Protein AF-T0XT76-F1 (afdb_monomer_lite)

Secondary structure (DSSP, 8-state):
------B-TTT--B-----------GGGGS--TT----GGGTTTS--HHHHHHHHHHHHHHHTTSHHHHHHHHHHHHHHHHHHHHHHHHTTEE-S---TTSB-TTS-B--GGG-EE--SS------

Sequence (126 aa):
MRIDDSRDTRTGNYYGLLVRELCARPAHFLYAANFSFADEYVTQYSNDSGRVCSALEELNKIYGGTSGVINLIGDFLRKCAAQFAFSRAHRLQHGVLSPSNISISGQWLDLANVSFVNSGINFSSG

Structure (mmCIF, N/CA/C/O backbone):
data_AF-T0XT76-F1
#
_entry.id   AF-T0XT76-F1
#
loop_
_atom_site.group_PDB
_atom_site.id
_atom_site.type_symbol
_atom_site.label_atom_id
_atom_site.label_alt_id
_atom_site.label_comp_id
_atom_site.label_asym_id
_atom_site.label_entity_id
_atom_site.label_seq_id
_atom_site.pdbx_PDB_ins_code
_atom_site.Cartn_x
_atom_site.Cartn_y
_atom_site.Cartn_z
_atom_site.occupancy
_atom_site.B_iso_or_equiv
_atom_site.auth_seq_id
_atom_site.auth_comp_id
_atom_site.auth_asym_id
_atom_site.auth_atom_id
_atom_site.pdbx_PDB_model_num
ATOM 1 N N . MET A 1 1 ? -3.368 5.817 -26.698 1.00 45.25 1 MET A N 1
ATOM 2 C CA . MET A 1 1 ? -2.783 6.915 -25.902 1.00 45.25 1 MET A CA 1
ATOM 3 C C . MET A 1 1 ? -2.741 8.144 -26.797 1.00 45.25 1 MET A C 1
ATOM 5 O O . MET A 1 1 ? -1.987 8.140 -27.758 1.00 45.25 1 MET A O 1
ATOM 9 N N . ARG A 1 2 ? -3.637 9.114 -26.588 1.00 36.62 2 ARG A N 1
ATOM 10 C CA . ARG A 1 2 ? -3.631 10.384 -27.329 1.00 36.62 2 ARG A CA 1
ATOM 11 C C . ARG A 1 2 ? -2.749 11.330 -26.515 1.00 36.62 2 ARG A C 1
ATOM 13 O O . ARG A 1 2 ? -3.085 11.601 -25.369 1.00 36.62 2 ARG A O 1
ATOM 20 N N . ILE A 1 3 ? -1.589 11.695 -27.050 1.00 50.44 3 ILE A N 1
ATOM 21 C CA . ILE A 1 3 ? -0.685 12.652 -26.409 1.00 50.44 3 ILE A CA 1
ATOM 22 C C . ILE A 1 3 ? -1.172 14.031 -26.845 1.00 50.44 3 ILE A C 1
ATOM 24 O O . ILE A 1 3 ? -1.179 14.318 -28.040 1.00 50.44 3 ILE A O 1
ATOM 28 N N . ASP A 1 4 ? -1.670 14.816 -25.895 1.00 51.88 4 ASP A N 1
ATOM 29 C CA . ASP A 1 4 ? -2.021 16.216 -26.124 1.00 51.88 4 ASP A CA 1
ATOM 30 C C . ASP A 1 4 ? -0.722 17.038 -26.106 1.00 51.88 4 ASP A C 1
ATOM 32 O O . ASP A 1 4 ? 0.088 16.898 -25.188 1.00 51.88 4 ASP A O 1
ATOM 36 N N . ASP A 1 5 ? -0.471 17.812 -27.162 1.00 53.53 5 ASP A N 1
ATOM 37 C CA . ASP A 1 5 ? 0.817 18.469 -27.433 1.00 53.53 5 ASP A CA 1
ATOM 38 C C . ASP A 1 5 ? 0.896 19.817 -26.693 1.00 53.53 5 ASP A C 1
ATOM 40 O O . ASP A 1 5 ? 0.932 20.894 -27.289 1.00 53.53 5 ASP A O 1
ATOM 44 N N . SER A 1 6 ? 0.863 19.780 -25.357 1.00 58.69 6 SER A N 1
ATOM 45 C CA . SER A 1 6 ? 1.025 20.975 -24.523 1.00 58.69 6 SER A CA 1
ATOM 46 C C . SER A 1 6 ? 2.513 21.235 -24.261 1.00 58.69 6 SER A C 1
ATOM 48 O O . SER A 1 6 ? 3.070 20.802 -23.248 1.00 58.69 6 SER A O 1
ATOM 50 N N . ARG A 1 7 ? 3.182 21.917 -25.197 1.00 54.41 7 ARG A N 1
ATOM 51 C CA . ARG A 1 7 ? 4.584 22.344 -25.040 1.00 54.41 7 ARG A CA 1
ATOM 52 C C . ARG A 1 7 ? 4.716 23.416 -23.960 1.00 54.41 7 ARG A C 1
ATOM 54 O O . ARG A 1 7 ? 4.045 24.445 -24.025 1.00 54.41 7 ARG A O 1
ATOM 61 N N . ASP A 1 8 ? 5.645 23.224 -23.026 1.00 59.97 8 ASP A N 1
ATOM 62 C CA . ASP A 1 8 ? 6.106 24.303 -22.152 1.00 59.97 8 ASP A CA 1
ATOM 63 C C . ASP A 1 8 ? 7.115 25.175 -22.907 1.00 59.97 8 ASP A C 1
ATOM 65 O O . ASP A 1 8 ? 8.230 24.756 -23.235 1.00 59.97 8 ASP A O 1
ATOM 69 N N . THR A 1 9 ? 6.724 26.416 -23.173 1.00 61.31 9 THR A N 1
ATOM 70 C CA . THR A 1 9 ? 7.531 27.395 -23.904 1.00 61.31 9 THR A CA 1
ATOM 71 C C . THR A 1 9 ? 8.760 27.882 -23.130 1.00 61.31 9 THR A C 1
ATOM 73 O O . THR A 1 9 ? 9.597 28.563 -23.717 1.00 61.31 9 THR A O 1
ATOM 76 N N . ARG A 1 10 ? 8.905 27.540 -21.840 1.00 61.81 10 ARG A N 1
ATOM 77 C CA . ARG A 1 10 ? 10.032 27.976 -20.994 1.00 61.81 10 ARG A CA 1
ATOM 78 C C . ARG A 1 10 ? 11.198 26.994 -20.964 1.00 61.81 10 ARG A C 1
ATOM 80 O O . ARG A 1 10 ? 12.334 27.422 -20.787 1.00 61.81 10 ARG A O 1
ATOM 87 N N . THR A 1 11 ? 10.928 25.699 -21.111 1.00 69.88 11 THR A N 1
ATOM 88 C CA . THR A 1 11 ? 11.942 24.640 -20.955 1.00 69.88 11 THR A CA 1
ATOM 89 C C . THR A 1 11 ? 12.148 23.798 -22.213 1.00 69.88 11 THR A C 1
ATOM 91 O O . THR A 1 11 ? 13.152 23.099 -22.309 1.00 69.88 11 THR A O 1
ATOM 94 N N . GLY A 1 12 ? 11.228 23.859 -23.184 1.00 76.25 12 GLY A N 1
ATOM 95 C CA . GLY A 1 12 ? 11.280 23.030 -24.392 1.00 76.25 12 GLY A CA 1
ATOM 96 C C . GLY A 1 12 ? 10.967 21.549 -24.145 1.00 76.25 12 GLY A C 1
ATOM 97 O O . GLY A 1 12 ? 11.099 20.740 -25.062 1.00 76.25 12 GLY A O 1
ATOM 98 N N . ASN A 1 13 ? 10.547 21.188 -22.929 1.00 77.69 13 ASN A N 1
ATOM 99 C CA . ASN A 1 13 ? 10.196 19.822 -22.566 1.00 77.69 13 ASN A CA 1
ATOM 100 C C . ASN A 1 13 ? 8.731 19.510 -22.894 1.00 77.69 13 ASN A C 1
ATOM 102 O O . ASN A 1 13 ? 7.848 20.368 -22.809 1.00 77.69 13 ASN A O 1
ATOM 106 N N . TYR A 1 14 ? 8.480 18.245 -23.227 1.00 82.12 14 TYR A N 1
ATOM 107 C CA . TYR A 1 14 ? 7.135 17.698 -23.370 1.00 82.12 14 TYR A CA 1
ATOM 108 C C . TYR A 1 14 ? 6.694 17.088 -22.045 1.00 82.12 14 TYR A C 1
ATOM 110 O O . TYR A 1 14 ? 7.445 16.342 -21.414 1.00 82.12 14 TYR A O 1
ATOM 118 N N . TYR A 1 15 ? 5.462 17.383 -21.645 1.00 83.56 15 TYR A N 1
ATOM 119 C CA . TYR A 1 15 ? 4.857 16.840 -20.437 1.00 83.56 15 TYR A CA 1
ATOM 120 C C . TYR A 1 15 ? 3.749 15.866 -20.809 1.00 83.56 15 TYR A C 1
ATOM 122 O O . TYR A 1 15 ? 3.076 16.014 -21.826 1.00 83.56 15 TYR A O 1
ATOM 130 N N . GLY A 1 16 ? 3.562 14.857 -19.967 1.00 87.56 16 GLY A N 1
ATOM 131 C CA . GLY A 1 16 ? 2.488 13.888 -20.107 1.00 87.56 16 GLY A CA 1
ATOM 132 C C . GLY A 1 16 ? 1.807 13.662 -18.769 1.00 87.56 16 GLY A C 1
ATOM 133 O O . GLY A 1 16 ? 2.463 13.623 -17.729 1.00 87.56 16 GLY A O 1
ATOM 134 N N . LEU A 1 17 ? 0.488 13.488 -18.803 1.00 89.88 17 LEU A N 1
ATOM 135 C CA . LEU A 1 17 ? -0.295 13.064 -17.649 1.00 89.88 17 LEU A CA 1
ATOM 136 C C . LEU A 1 17 ? -0.659 11.590 -17.806 1.00 89.88 17 LEU A C 1
ATOM 138 O O . LEU A 1 17 ? -1.264 11.183 -18.798 1.00 89.88 17 LEU A O 1
ATOM 142 N N . LEU A 1 18 ? -0.295 10.789 -16.806 1.00 88.50 18 LEU A N 1
ATOM 143 C CA . LEU A 1 18 ? -0.720 9.400 -16.698 1.00 88.50 18 LEU A CA 1
ATOM 144 C C . LEU A 1 18 ? -1.870 9.311 -15.696 1.00 88.50 18 LEU A C 1
ATOM 146 O O . LEU A 1 18 ? -1.675 9.528 -14.500 1.00 88.50 18 LEU A O 1
ATOM 150 N N . VAL A 1 19 ? -3.058 8.956 -16.180 1.00 91.94 19 VAL A N 1
ATOM 151 C CA . VAL A 1 19 ? -4.220 8.686 -15.326 1.00 91.94 19 VAL A CA 1
ATOM 152 C C . VAL A 1 19 ? -4.159 7.234 -14.853 1.00 91.94 19 VAL A C 1
ATOM 154 O O . VAL A 1 19 ? -3.953 6.327 -15.659 1.00 91.94 19 VAL A O 1
ATOM 157 N N . ARG A 1 20 ? -4.328 7.014 -13.546 1.00 89.06 20 ARG A N 1
ATOM 158 C CA . ARG A 1 20 ? -4.369 5.684 -12.920 1.00 89.06 20 ARG A CA 1
ATOM 159 C C . ARG A 1 20 ? -5.581 5.554 -12.007 1.00 89.06 20 ARG A C 1
ATOM 161 O O . ARG A 1 20 ? -6.098 6.557 -11.521 1.00 89.06 20 ARG A O 1
ATOM 168 N N . GLU A 1 21 ? -5.989 4.319 -11.747 1.00 91.88 21 GLU A N 1
ATOM 169 C CA . GLU A 1 21 ? -7.020 4.029 -10.753 1.00 91.88 21 GLU A CA 1
ATOM 170 C C . GLU A 1 21 ? -6.556 4.413 -9.341 1.00 91.88 21 GLU A C 1
ATOM 172 O O . GLU A 1 21 ? -5.363 4.376 -9.011 1.00 91.88 21 GLU A O 1
ATOM 177 N N . LEU A 1 22 ? -7.521 4.785 -8.499 1.00 93.12 22 LEU A N 1
ATOM 178 C CA . LEU A 1 22 ? -7.274 5.047 -7.087 1.00 93.12 22 LEU A CA 1
ATOM 179 C C . LEU A 1 22 ? -6.849 3.754 -6.392 1.00 93.12 22 LEU A C 1
ATOM 181 O O . LEU A 1 22 ? -7.454 2.701 -6.574 1.00 93.12 22 LEU A O 1
ATOM 185 N N . CYS A 1 23 ? -5.818 3.840 -5.556 1.00 93.44 23 CYS A N 1
ATOM 186 C CA . CYS A 1 23 ? -5.349 2.701 -4.783 1.00 93.44 23 CYS A CA 1
ATOM 187 C C . CYS A 1 23 ? -4.931 3.116 -3.372 1.00 93.44 23 CYS A C 1
ATOM 189 O O . CYS A 1 23 ? -4.317 4.164 -3.160 1.00 93.44 23 CYS A O 1
ATOM 191 N N . ALA A 1 24 ? -5.237 2.254 -2.402 1.00 94.19 24 ALA A N 1
ATOM 192 C CA . ALA A 1 24 ? -4.683 2.361 -1.063 1.00 94.19 24 ALA A CA 1
ATOM 193 C C . ALA A 1 24 ? -3.248 1.819 -1.046 1.00 94.19 24 ALA A C 1
ATOM 195 O O . ALA A 1 24 ? -2.931 0.845 -1.736 1.00 94.19 24 ALA A O 1
ATOM 196 N N . ARG A 1 25 ? -2.391 2.441 -0.239 1.00 95.62 25 ARG A N 1
ATOM 197 C CA . ARG A 1 25 ? -0.992 2.049 -0.041 1.00 95.62 25 ARG A CA 1
ATOM 198 C C . ARG A 1 25 ? -0.767 1.749 1.442 1.00 95.62 25 ARG A C 1
ATOM 200 O O . ARG A 1 25 ? -1.409 2.409 2.263 1.00 95.62 25 ARG A O 1
ATOM 207 N N . PRO A 1 26 ? 0.144 0.834 1.820 1.00 95.69 26 PRO A N 1
ATOM 208 C CA . PRO A 1 26 ? 0.479 0.605 3.224 1.00 95.69 26 PRO A CA 1
ATOM 209 C C . PRO A 1 26 ? 0.828 1.895 3.979 1.00 95.69 26 PRO A C 1
ATOM 211 O O . PRO A 1 26 ? 0.399 2.062 5.115 1.00 95.69 26 PRO A O 1
ATOM 214 N N . ALA A 1 27 ? 1.506 2.850 3.329 1.00 95.00 27 ALA A N 1
ATOM 215 C CA . ALA A 1 27 ? 1.831 4.151 3.920 1.00 95.00 27 ALA A CA 1
ATOM 216 C C . ALA A 1 27 ? 0.618 4.935 4.460 1.00 95.00 27 ALA A C 1
ATOM 218 O O . ALA A 1 27 ? 0.781 5.696 5.408 1.00 95.00 27 ALA A O 1
ATOM 219 N N . HIS A 1 28 ? -0.594 4.741 3.925 1.00 93.88 28 HIS A N 1
ATOM 220 C CA . HIS A 1 28 ? -1.792 5.417 4.443 1.00 93.88 28 HIS A CA 1
ATOM 221 C C . HIS A 1 28 ? -2.134 5.000 5.883 1.00 93.88 28 HIS A C 1
ATOM 223 O O . HIS A 1 28 ? -2.777 5.762 6.601 1.00 93.88 28 HIS A O 1
ATOM 229 N N . PHE A 1 29 ? -1.661 3.831 6.321 1.00 94.69 29 PHE A N 1
ATOM 230 C CA . PHE A 1 29 ? -1.916 3.258 7.646 1.00 94.69 29 PHE A CA 1
ATOM 231 C C . PHE A 1 29 ? -0.689 3.317 8.565 1.00 94.69 29 PHE A C 1
ATOM 233 O O . PHE A 1 29 ? -0.706 2.743 9.650 1.00 94.69 29 PHE A O 1
ATOM 240 N N . LEU A 1 30 ? 0.387 3.983 8.133 1.00 94.19 30 LEU A N 1
ATOM 241 C CA . LEU A 1 30 ? 1.598 4.172 8.927 1.00 94.19 30 LEU A CA 1
ATOM 242 C C . LEU A 1 30 ? 1.654 5.586 9.496 1.00 94.19 30 LEU A C 1
ATOM 244 O O . LEU A 1 30 ? 1.125 6.529 8.904 1.00 94.19 30 LEU A O 1
ATOM 248 N N . TYR A 1 31 ? 2.334 5.712 10.632 1.00 93.00 31 TYR A N 1
ATOM 249 C CA . TYR A 1 31 ? 2.604 6.995 11.262 1.00 93.00 31 TYR A CA 1
ATOM 250 C C . TYR A 1 31 ? 3.621 7.811 10.459 1.00 93.00 31 TYR A C 1
ATOM 252 O O . TYR A 1 31 ? 4.671 7.306 10.054 1.00 93.00 31 TYR A O 1
ATOM 260 N N . ALA A 1 32 ? 3.342 9.097 10.300 1.00 89.81 32 ALA A N 1
ATOM 261 C CA . ALA A 1 32 ? 4.263 10.102 9.806 1.00 89.81 32 ALA A CA 1
ATOM 262 C C . ALA A 1 32 ? 4.989 10.751 10.996 1.00 89.81 32 ALA A C 1
ATOM 264 O O . ALA A 1 32 ? 4.722 11.890 11.363 1.00 89.81 32 ALA A O 1
ATOM 265 N N . ALA A 1 33 ? 5.925 10.016 11.606 1.00 84.00 33 ALA A N 1
ATOM 266 C CA . ALA A 1 33 ? 6.580 10.412 12.861 1.00 84.00 33 ALA A CA 1
ATOM 267 C C . ALA A 1 33 ? 7.270 11.791 12.831 1.00 84.00 33 ALA A C 1
ATOM 269 O O . ALA A 1 33 ? 7.382 12.444 13.862 1.00 84.00 33 ALA A O 1
ATOM 270 N N . ASN A 1 34 ? 7.713 12.233 11.652 1.00 85.19 34 ASN A N 1
ATOM 271 C CA . ASN A 1 34 ? 8.414 13.506 11.466 1.00 85.19 34 ASN A CA 1
ATOM 272 C C . ASN A 1 34 ? 7.507 14.616 10.916 1.00 85.19 34 ASN 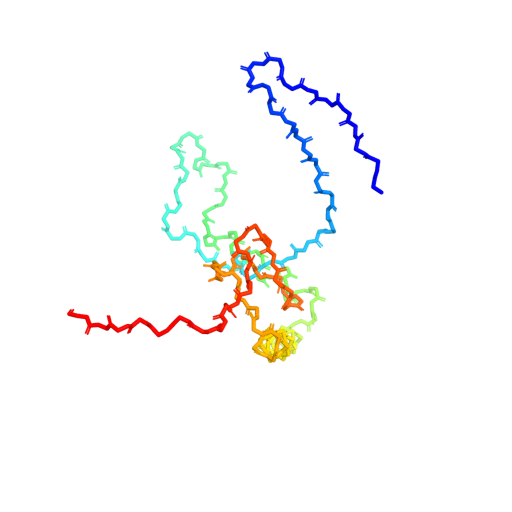A C 1
ATOM 274 O O . ASN A 1 34 ? 8.001 15.663 10.505 1.00 85.19 34 ASN A O 1
ATOM 278 N N . PHE A 1 35 ? 6.199 14.376 10.833 1.00 85.38 35 PHE A N 1
ATOM 279 C CA . PHE A 1 35 ? 5.249 15.366 10.358 1.00 85.38 35 PHE A CA 1
ATOM 280 C C . PHE A 1 35 ? 4.664 16.145 11.535 1.00 85.38 35 PHE A C 1
ATOM 282 O O . PHE A 1 35 ? 4.074 15.576 12.452 1.00 85.38 35 PHE A O 1
ATOM 289 N N . SER A 1 36 ? 4.787 17.465 11.468 1.00 81.81 36 SER A N 1
ATOM 290 C CA . SER A 1 36 ? 4.126 18.401 12.368 1.00 81.81 36 SER A CA 1
ATOM 291 C C . SER A 1 36 ? 3.453 19.489 11.546 1.00 81.81 36 SER A C 1
ATOM 293 O O . SER A 1 36 ? 4.036 20.005 10.589 1.00 81.81 36 SER A O 1
ATOM 295 N N . PHE A 1 37 ? 2.236 19.860 11.929 1.00 84.19 37 PHE A N 1
ATOM 296 C CA . PHE A 1 37 ? 1.588 21.038 11.366 1.00 84.19 37 PHE A CA 1
ATOM 297 C C . PHE A 1 37 ? 2.335 22.305 11.791 1.00 84.19 37 PHE A C 1
ATOM 299 O O . PHE A 1 37 ? 2.902 22.352 12.881 1.00 84.19 37 PHE A O 1
ATOM 306 N N . ALA A 1 38 ? 2.313 23.333 10.940 1.00 86.12 38 ALA A N 1
ATOM 307 C CA . ALA A 1 38 ? 2.671 24.677 11.382 1.00 86.12 38 ALA A CA 1
ATOM 308 C C . ALA A 1 38 ? 1.651 25.159 12.427 1.00 86.12 38 ALA A C 1
ATOM 310 O O . ALA A 1 38 ? 0.475 24.789 12.345 1.00 86.12 38 ALA A O 1
ATOM 311 N N . ASP A 1 39 ? 2.095 25.984 13.379 1.00 84.81 39 ASP A N 1
ATOM 312 C CA . ASP A 1 39 ? 1.320 26.388 14.565 1.00 84.81 39 ASP A CA 1
ATOM 313 C C . ASP A 1 39 ? -0.088 26.910 14.228 1.00 84.81 39 ASP A C 1
ATOM 315 O O . ASP A 1 39 ? -1.059 26.605 14.918 1.00 84.81 39 ASP A O 1
ATOM 319 N N . GLU A 1 40 ? -0.219 27.619 13.107 1.00 89.69 40 GLU A N 1
ATOM 320 C CA . GLU A 1 40 ? -1.471 28.192 12.594 1.00 89.69 40 GLU A CA 1
ATOM 321 C C . GLU A 1 40 ? -2.555 27.145 12.258 1.00 89.69 40 GLU A C 1
ATOM 323 O O . GLU A 1 40 ? -3.745 27.466 12.222 1.00 89.69 40 GLU A O 1
ATOM 328 N N . TYR A 1 41 ? -2.167 25.887 12.028 1.00 85.19 41 TYR A N 1
ATOM 329 C CA . TYR A 1 41 ? -3.060 24.809 11.585 1.00 85.19 41 TYR A CA 1
ATOM 330 C C . TYR A 1 41 ? -3.255 23.703 12.624 1.00 85.19 41 TYR A C 1
ATOM 332 O O . TYR A 1 41 ? -4.068 22.803 12.405 1.00 85.19 41 TYR A O 1
ATOM 340 N N . VAL A 1 42 ? -2.558 23.758 13.763 1.00 82.62 42 VAL A N 1
ATOM 341 C CA . VAL A 1 42 ? -2.593 22.700 14.790 1.00 82.62 42 VAL A CA 1
ATOM 342 C C . VAL A 1 42 ? -4.010 22.448 15.319 1.00 82.62 42 VAL A C 1
ATOM 344 O O . VAL A 1 42 ? -4.350 21.317 15.650 1.00 82.62 42 VAL A O 1
ATOM 347 N N . THR A 1 43 ? -4.862 23.474 15.368 1.00 83.94 43 THR A N 1
ATOM 348 C CA . THR A 1 43 ? -6.249 23.357 15.851 1.00 83.94 43 THR A CA 1
ATOM 349 C C . THR A 1 43 ? -7.233 22.837 14.802 1.00 83.94 43 THR A C 1
ATOM 351 O O . THR A 1 43 ? -8.339 22.438 15.159 1.00 83.94 43 THR A O 1
ATOM 354 N N . GLN A 1 44 ? -6.859 22.841 13.520 1.00 84.69 44 GLN A N 1
ATOM 355 C CA . GLN A 1 44 ? -7.752 22.487 12.409 1.00 84.69 44 GLN A CA 1
ATOM 356 C C . GLN A 1 44 ? -7.668 21.008 12.028 1.00 84.69 44 GLN A C 1
ATOM 358 O O . GLN A 1 44 ? -8.604 20.472 11.436 1.00 84.69 44 GLN A O 1
ATOM 363 N N . TYR A 1 45 ? -6.563 20.344 12.361 1.00 79.94 45 TYR A N 1
ATOM 364 C CA . TYR A 1 45 ? -6.302 18.974 11.945 1.00 79.94 45 TYR A CA 1
ATOM 365 C C . TYR A 1 45 ? -6.041 18.068 13.140 1.00 79.94 45 TYR A C 1
ATOM 367 O O . TYR A 1 45 ? -5.390 18.445 14.113 1.00 79.94 45 TYR A O 1
ATOM 375 N N . SER A 1 46 ? -6.518 16.828 13.043 1.00 77.69 46 SER A N 1
ATOM 376 C CA . SER A 1 46 ? -6.116 15.783 13.977 1.00 77.69 46 SER A CA 1
ATOM 377 C C . SER A 1 46 ? -4.611 15.556 13.874 1.00 77.69 46 SER A C 1
ATOM 379 O O . SER A 1 46 ? -4.061 15.523 12.770 1.00 77.69 46 SER A O 1
ATOM 381 N N . ASN A 1 47 ? -3.963 15.305 15.009 1.00 85.12 47 ASN A N 1
ATOM 382 C CA . ASN A 1 47 ? -2.604 14.778 15.009 1.00 85.12 47 ASN A CA 1
ATOM 383 C C . ASN A 1 47 ? -2.518 13.471 14.191 1.00 85.12 47 ASN A C 1
ATOM 385 O O . ASN A 1 47 ? -3.518 12.794 13.926 1.00 85.12 47 ASN A O 1
ATOM 389 N N . ASP A 1 48 ? -1.305 13.115 13.771 1.00 89.31 48 ASP A N 1
ATOM 390 C CA . ASP A 1 48 ? -1.097 11.961 12.896 1.00 89.31 48 ASP A CA 1
ATOM 391 C C . ASP A 1 48 ? -1.590 10.644 13.524 1.00 89.31 48 ASP A C 1
ATOM 393 O O . ASP A 1 48 ? -2.123 9.787 12.822 1.00 89.31 48 ASP A O 1
ATOM 397 N N . SER A 1 49 ? -1.533 10.517 14.854 1.00 89.62 49 SER A N 1
ATOM 398 C CA . SER A 1 49 ? -2.102 9.364 15.555 1.00 89.62 49 SER A CA 1
ATOM 399 C C . SER A 1 49 ? -3.615 9.255 15.409 1.00 89.62 49 SER A C 1
ATOM 401 O O . SER A 1 49 ? -4.113 8.174 15.097 1.00 89.62 49 SER A O 1
ATOM 403 N N . GLY A 1 50 ? -4.349 10.360 15.544 1.00 90.25 50 GLY A N 1
ATOM 404 C CA . GLY A 1 50 ? -5.787 10.398 15.286 1.00 90.25 50 GLY A CA 1
ATOM 405 C C . GLY A 1 50 ? -6.129 10.018 13.843 1.00 90.25 50 GLY A C 1
ATOM 406 O O . GLY A 1 50 ? -7.060 9.242 13.612 1.00 90.25 50 GLY A O 1
ATOM 407 N N . ARG A 1 51 ? -5.333 10.489 12.874 1.00 91.69 51 ARG A N 1
ATOM 408 C CA . ARG A 1 51 ? -5.478 10.128 11.454 1.00 91.69 51 ARG A CA 1
ATOM 409 C C . ARG A 1 51 ? -5.274 8.627 11.227 1.00 91.69 51 ARG A C 1
ATOM 411 O O . ARG A 1 51 ? -6.102 8.001 10.568 1.00 91.69 51 ARG A O 1
ATOM 418 N N . VAL A 1 52 ? -4.194 8.046 11.758 1.00 94.19 52 VAL A N 1
ATOM 419 C CA . VAL A 1 52 ? -3.890 6.611 11.609 1.00 94.19 52 VAL A CA 1
ATOM 420 C C . VAL A 1 52 ? -4.963 5.752 12.273 1.00 94.19 52 VAL A C 1
ATOM 422 O O . VAL A 1 52 ? -5.444 4.811 11.646 1.00 94.19 52 VAL A O 1
ATOM 425 N N . CYS A 1 53 ? -5.389 6.089 13.495 1.00 93.56 53 CYS A N 1
ATOM 426 C CA . CYS A 1 53 ? -6.479 5.382 14.171 1.00 93.56 53 CYS A CA 1
ATOM 427 C C . CYS A 1 53 ? -7.766 5.412 13.340 1.00 93.56 53 CYS A C 1
ATOM 429 O O . CYS A 1 53 ? -8.350 4.360 13.096 1.00 93.56 53 CYS A O 1
ATOM 431 N N . SER A 1 54 ? -8.151 6.581 12.820 1.00 93.94 54 SER A N 1
ATOM 432 C CA . SER A 1 54 ? -9.346 6.720 11.976 1.00 93.94 54 SER A CA 1
ATOM 433 C C . SER A 1 54 ? -9.252 5.871 10.702 1.00 93.94 54 SER A C 1
ATOM 435 O O . SER A 1 54 ? -10.200 5.169 10.353 1.00 93.94 54 SER A O 1
ATOM 437 N N . ALA A 1 55 ? -8.092 5.869 10.037 1.00 94.38 55 ALA A N 1
ATOM 438 C CA . ALA A 1 55 ? -7.860 5.055 8.845 1.00 94.38 55 ALA A CA 1
ATOM 439 C C . ALA A 1 55 ? -7.923 3.546 9.145 1.00 94.38 55 ALA A C 1
ATOM 441 O O . ALA A 1 55 ? -8.473 2.777 8.357 1.00 94.38 55 ALA A O 1
ATOM 442 N N . LEU A 1 56 ? -7.381 3.106 10.285 1.00 94.00 56 LEU A N 1
ATOM 443 C CA . LEU A 1 56 ? -7.451 1.709 10.721 1.00 94.00 56 LEU A CA 1
ATOM 444 C C . LEU A 1 56 ? -8.875 1.297 11.109 1.00 94.00 56 LEU A C 1
ATOM 446 O O . LEU A 1 56 ? -9.289 0.184 10.793 1.00 94.00 56 LEU A O 1
ATOM 450 N N . GLU A 1 57 ? -9.642 2.177 11.751 1.00 95.00 57 GLU A N 1
ATOM 451 C CA . GLU A 1 57 ? -11.054 1.936 12.055 1.00 95.00 57 GLU A CA 1
ATOM 452 C C . GLU A 1 57 ? -11.896 1.806 10.786 1.00 95.00 57 GLU A C 1
ATOM 454 O O . GLU A 1 57 ? -12.746 0.919 10.695 1.00 95.00 57 GLU A O 1
ATOM 459 N N . GLU A 1 58 ? -11.667 2.671 9.799 1.00 94.69 58 GLU A N 1
ATOM 460 C CA . GLU A 1 58 ? -12.333 2.593 8.502 1.00 94.69 58 GLU A CA 1
ATOM 461 C C . GLU A 1 58 ? -11.964 1.301 7.768 1.00 94.69 58 GLU A C 1
ATOM 463 O O . GLU A 1 58 ? -12.850 0.584 7.302 1.00 94.69 58 GLU A O 1
ATOM 468 N N . LEU A 1 59 ? -10.678 0.936 7.757 1.00 93.94 59 LEU A N 1
ATOM 469 C CA . LEU A 1 59 ? -10.218 -0.339 7.213 1.00 93.94 59 LEU A CA 1
ATOM 470 C C . LEU A 1 59 ? -10.922 -1.515 7.903 1.00 93.94 59 LEU A C 1
ATOM 472 O O . LEU A 1 59 ? -11.439 -2.415 7.244 1.00 93.94 59 LEU A O 1
ATOM 476 N N . ASN A 1 60 ? -11.004 -1.486 9.231 1.00 95.44 60 ASN A N 1
ATOM 477 C CA . ASN A 1 60 ? -11.675 -2.518 10.007 1.00 95.44 60 ASN A CA 1
ATOM 478 C C . ASN A 1 60 ? -13.168 -2.623 9.652 1.00 95.44 60 ASN A C 1
ATOM 480 O O . ASN A 1 60 ? -13.689 -3.727 9.524 1.00 95.44 60 ASN A O 1
ATOM 484 N N . LYS A 1 61 ? -13.855 -1.495 9.434 1.00 95.56 61 LYS A N 1
ATOM 485 C CA . LYS A 1 61 ? -15.263 -1.469 8.999 1.00 95.56 61 LYS A CA 1
ATOM 486 C C . LYS A 1 61 ? -15.435 -2.052 7.596 1.00 95.56 61 LYS A C 1
ATOM 488 O O . LYS A 1 61 ? -16.286 -2.916 7.409 1.00 95.56 61 LYS A O 1
ATOM 493 N N . ILE A 1 62 ? -14.615 -1.621 6.634 1.00 94.56 62 ILE A N 1
ATOM 494 C CA . ILE A 1 62 ? -14.689 -2.063 5.231 1.00 94.56 62 ILE A CA 1
ATOM 495 C C . ILE A 1 62 ? -14.481 -3.576 5.114 1.00 94.56 62 ILE A C 1
ATOM 497 O O . ILE A 1 62 ? -15.172 -4.237 4.343 1.00 94.56 62 ILE A O 1
ATOM 501 N N . TYR A 1 63 ? -13.549 -4.133 5.890 1.00 94.25 63 TYR A N 1
ATOM 502 C CA . TYR A 1 63 ? -13.191 -5.550 5.805 1.00 94.25 63 TYR A CA 1
ATOM 503 C C . TYR A 1 63 ? -13.942 -6.446 6.801 1.00 94.25 63 TYR A C 1
ATOM 505 O O . TYR A 1 63 ? -13.680 -7.642 6.849 1.00 94.25 63 TYR A O 1
ATOM 513 N N . GLY A 1 64 ? -14.914 -5.928 7.556 1.00 94.06 64 GLY A N 1
ATOM 514 C CA . GLY A 1 64 ? -15.753 -6.759 8.429 1.00 94.06 64 GLY A CA 1
ATOM 515 C C . GLY A 1 64 ? -15.062 -7.210 9.720 1.00 94.06 64 GLY A C 1
ATOM 516 O O . GLY A 1 64 ? -15.292 -8.317 10.204 1.00 94.06 64 GLY A O 1
ATOM 517 N N . GLY A 1 65 ? -14.218 -6.355 10.290 1.00 95.25 65 GLY A N 1
ATOM 518 C CA . GLY A 1 65 ? -13.553 -6.575 11.569 1.00 95.25 65 GLY A CA 1
ATOM 519 C C . GLY A 1 65 ? -12.146 -7.167 11.454 1.00 95.25 65 GLY A C 1
ATOM 520 O O . GLY A 1 65 ? -11.599 -7.372 10.366 1.00 95.25 65 GLY A O 1
ATOM 521 N N . THR A 1 66 ? -11.562 -7.481 12.614 1.00 94.88 66 THR A N 1
ATOM 522 C CA . THR A 1 66 ? -10.162 -7.908 12.751 1.00 94.88 66 THR A CA 1
ATOM 523 C C . THR A 1 66 ? -9.826 -9.110 11.874 1.00 94.88 66 THR A C 1
ATOM 525 O O . THR A 1 66 ? -8.777 -9.130 11.234 1.00 94.88 66 THR A O 1
ATOM 528 N N . SER A 1 67 ? -10.719 -10.101 11.788 1.00 96.50 67 SER A N 1
ATOM 529 C CA . SER A 1 67 ? -10.513 -11.286 10.947 1.00 96.50 67 SER A CA 1
ATOM 530 C C . SER A 1 67 ? -10.390 -10.934 9.464 1.00 96.50 67 SER A C 1
ATOM 532 O O . SER A 1 67 ? -9.551 -11.498 8.767 1.00 96.50 67 SER A O 1
ATOM 534 N N . GLY A 1 68 ? -11.178 -9.974 8.977 1.00 96.69 68 GLY A N 1
ATOM 535 C CA . GLY A 1 68 ? -11.086 -9.524 7.594 1.00 96.69 68 GLY A CA 1
ATOM 536 C C . GLY A 1 68 ? -9.825 -8.717 7.308 1.00 96.69 68 GLY A C 1
ATOM 537 O O . GLY A 1 68 ? -9.218 -8.896 6.256 1.00 96.69 68 GLY A O 1
ATOM 538 N N . VAL A 1 69 ? -9.365 -7.907 8.267 1.00 95.38 69 VAL A N 1
ATOM 539 C CA . VAL A 1 69 ? -8.069 -7.216 8.167 1.00 95.38 69 VAL A CA 1
ATOM 540 C C . VAL A 1 69 ? -6.908 -8.216 8.152 1.00 95.38 69 VAL A C 1
ATOM 542 O O . VAL A 1 69 ? -5.988 -8.075 7.350 1.00 95.38 69 VAL A O 1
ATOM 545 N N . ILE A 1 70 ? -6.954 -9.264 8.979 1.00 96.38 70 ILE A N 1
ATOM 546 C CA . ILE A 1 70 ? -5.952 -10.343 8.959 1.00 96.38 70 ILE A CA 1
ATOM 547 C C . ILE A 1 70 ? -5.934 -11.027 7.587 1.00 96.38 70 ILE A C 1
ATOM 549 O O . ILE A 1 70 ? -4.861 -11.215 7.011 1.00 96.38 70 ILE A O 1
ATOM 553 N N . ASN A 1 71 ? -7.109 -11.344 7.035 1.00 96.88 71 ASN A N 1
ATOM 554 C CA . ASN A 1 71 ? -7.218 -11.926 5.699 1.00 96.88 71 ASN A CA 1
ATOM 555 C C . ASN A 1 71 ? -6.64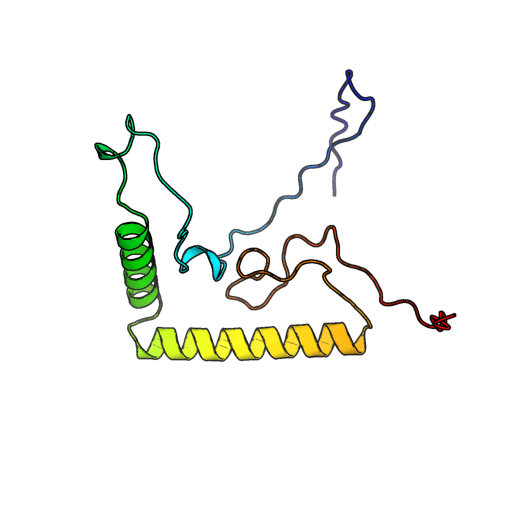8 -10.988 4.630 1.00 96.88 71 ASN A C 1
ATOM 557 O O . ASN A 1 71 ? -5.874 -11.437 3.789 1.00 96.88 71 ASN A O 1
ATOM 561 N N . LEU A 1 72 ? -6.960 -9.690 4.694 1.00 96.00 72 LEU A N 1
ATOM 562 C CA . LEU A 1 72 ? -6.403 -8.674 3.801 1.00 96.00 72 LEU A CA 1
ATOM 563 C C . LEU A 1 72 ? -4.872 -8.650 3.852 1.00 96.00 72 LEU A C 1
ATOM 565 O O . LEU A 1 72 ? -4.232 -8.640 2.803 1.00 96.00 72 LEU A O 1
ATOM 569 N N . ILE A 1 73 ? -4.281 -8.654 5.050 1.00 96.19 73 ILE A N 1
ATOM 570 C CA . ILE A 1 73 ? -2.823 -8.665 5.220 1.00 96.19 73 ILE A CA 1
ATOM 571 C C . ILE A 1 73 ? -2.229 -9.947 4.631 1.00 96.19 73 ILE A C 1
ATOM 573 O O . ILE A 1 73 ? -1.247 -9.879 3.892 1.00 96.19 73 ILE A O 1
ATOM 577 N N . GLY A 1 74 ? -2.829 -11.109 4.903 1.00 97.62 74 GLY A N 1
ATOM 578 C CA . GLY A 1 74 ? -2.392 -12.378 4.320 1.00 97.62 74 GLY A CA 1
ATOM 579 C C . GLY A 1 74 ? -2.422 -12.352 2.790 1.00 97.62 74 GLY A C 1
ATOM 580 O O . GLY A 1 74 ? -1.462 -12.756 2.129 1.00 97.62 74 GLY A O 1
ATOM 581 N N . ASP A 1 75 ? -3.488 -11.798 2.218 1.00 97.50 75 ASP A N 1
ATOM 582 C CA . ASP A 1 75 ? -3.661 -11.698 0.774 1.00 97.50 75 ASP A CA 1
ATOM 583 C C . ASP A 1 75 ? -2.703 -10.676 0.139 1.00 97.50 75 ASP A C 1
ATOM 585 O O . ASP A 1 75 ? -2.146 -10.926 -0.933 1.00 97.50 75 ASP A O 1
ATOM 589 N N . PHE A 1 76 ? -2.435 -9.562 0.826 1.00 97.19 76 PHE A N 1
ATOM 590 C CA . PHE A 1 76 ? -1.411 -8.586 0.455 1.00 97.19 76 PHE A CA 1
ATOM 591 C C . PHE A 1 76 ? -0.017 -9.221 0.415 1.00 97.19 76 PHE A C 1
ATOM 593 O O . PHE A 1 76 ? 0.691 -9.085 -0.585 1.00 97.19 76 PHE A O 1
ATOM 600 N N . LEU A 1 77 ? 0.371 -9.958 1.460 1.00 97.75 77 LEU A N 1
ATOM 601 C CA . LEU A 1 77 ? 1.670 -10.634 1.527 1.00 97.75 77 LEU A CA 1
ATOM 602 C C . LEU A 1 77 ? 1.821 -11.671 0.410 1.00 97.75 77 LEU A C 1
ATOM 604 O O . LEU A 1 77 ? 2.858 -11.718 -0.254 1.00 97.75 77 LEU A O 1
ATOM 608 N N . ARG A 1 78 ? 0.770 -12.454 0.146 1.00 98.31 78 ARG A N 1
ATOM 609 C CA . ARG A 1 78 ? 0.734 -13.423 -0.956 1.00 98.31 78 ARG A CA 1
ATOM 610 C C . ARG A 1 78 ? 0.929 -12.748 -2.317 1.00 98.31 78 ARG A C 1
ATOM 612 O O . ARG A 1 78 ? 1.722 -13.228 -3.127 1.00 98.31 78 ARG A O 1
ATOM 619 N N . LYS A 1 79 ? 0.240 -11.631 -2.576 1.00 97.81 79 LYS A N 1
ATOM 620 C CA . LYS A 1 79 ? 0.365 -10.872 -3.835 1.00 97.81 79 LYS A CA 1
ATOM 621 C C . LYS A 1 79 ? 1.741 -10.225 -3.977 1.00 97.81 79 LYS A C 1
ATOM 623 O O . LYS A 1 79 ? 2.335 -10.316 -5.048 1.00 97.81 79 LYS A O 1
ATOM 628 N N . CYS A 1 80 ? 2.291 -9.667 -2.899 1.00 97.25 80 CYS A N 1
ATOM 629 C CA . CYS A 1 80 ? 3.668 -9.175 -2.875 1.00 97.25 80 CYS A CA 1
ATOM 630 C C . CYS A 1 80 ? 4.661 -10.288 -3.228 1.00 97.25 80 CYS A C 1
ATOM 632 O O . CYS A 1 80 ? 5.504 -10.099 -4.101 1.00 97.25 80 CYS A O 1
ATOM 634 N N . ALA A 1 81 ? 4.541 -11.464 -2.606 1.00 97.12 81 ALA A N 1
ATOM 635 C CA . ALA A 1 81 ? 5.414 -12.599 -2.894 1.00 97.12 81 ALA A CA 1
ATOM 636 C C . ALA A 1 81 ? 5.346 -13.019 -4.372 1.00 97.12 81 ALA A C 1
ATOM 638 O O . ALA A 1 81 ? 6.385 -13.242 -4.991 1.00 97.12 81 ALA A O 1
ATOM 639 N N . ALA A 1 82 ? 4.146 -13.056 -4.963 1.00 97.94 82 ALA A N 1
ATOM 640 C CA . ALA A 1 82 ? 3.972 -13.334 -6.387 1.00 97.94 82 ALA A CA 1
ATOM 641 C C . ALA A 1 82 ? 4.627 -12.261 -7.277 1.00 97.94 82 ALA A C 1
ATOM 643 O O . ALA A 1 82 ? 5.342 -12.602 -8.220 1.00 97.94 82 ALA A O 1
ATOM 644 N N . GLN A 1 83 ? 4.450 -10.977 -6.950 1.00 96.38 83 GLN A N 1
ATOM 645 C CA . GLN A 1 83 ? 5.072 -9.862 -7.670 1.00 96.38 83 GLN A CA 1
ATOM 646 C C . GLN A 1 83 ? 6.605 -9.938 -7.615 1.00 96.38 83 GLN A C 1
ATOM 648 O O . GLN A 1 83 ? 7.265 -9.762 -8.638 1.00 96.38 83 GLN A O 1
ATOM 653 N N . PHE A 1 84 ? 7.174 -10.255 -6.448 1.00 95.44 84 PHE A N 1
ATOM 654 C CA . PHE A 1 84 ? 8.617 -10.442 -6.275 1.00 95.44 84 PHE A CA 1
ATOM 655 C C . PHE A 1 84 ? 9.149 -11.682 -6.999 1.00 95.44 84 PHE A C 1
ATOM 657 O O . PHE A 1 84 ? 10.240 -11.646 -7.569 1.00 95.44 84 PHE A O 1
ATOM 664 N N . ALA A 1 85 ? 8.398 -12.785 -6.996 1.00 96.94 85 ALA A N 1
ATOM 665 C CA . ALA A 1 85 ? 8.769 -13.985 -7.736 1.00 96.94 85 ALA A CA 1
ATOM 666 C C . ALA A 1 85 ? 8.805 -13.705 -9.244 1.00 96.94 85 ALA A C 1
ATOM 668 O O . ALA A 1 85 ? 9.797 -14.019 -9.906 1.00 96.94 85 ALA A O 1
ATOM 669 N N . PHE A 1 86 ? 7.769 -13.041 -9.766 1.00 96.56 86 PHE A N 1
ATOM 670 C CA . PHE A 1 86 ? 7.709 -12.607 -11.158 1.00 96.56 86 PHE A CA 1
ATOM 671 C C . PHE A 1 86 ? 8.870 -11.669 -11.497 1.00 96.56 86 PHE A C 1
ATOM 673 O O . PHE A 1 86 ? 9.616 -11.920 -12.444 1.00 96.56 86 PHE A O 1
ATOM 680 N N . SER A 1 87 ? 9.083 -10.618 -10.700 1.00 94.50 87 SER A N 1
ATOM 681 C CA . SER A 1 87 ? 10.147 -9.654 -10.967 1.00 94.50 87 SER A CA 1
ATOM 682 C C . SER A 1 87 ? 11.517 -10.327 -10.971 1.00 94.50 87 SER A C 1
ATOM 684 O O . SER A 1 87 ? 12.324 -10.070 -11.858 1.00 94.50 87 SER A O 1
ATOM 686 N N . ARG A 1 88 ? 11.771 -11.256 -10.044 1.00 94.00 88 ARG A N 1
ATOM 687 C CA . ARG A 1 88 ? 13.029 -12.005 -9.988 1.00 94.00 88 ARG A CA 1
ATOM 688 C C . ARG A 1 88 ? 13.225 -12.905 -11.206 1.00 94.00 88 ARG A C 1
ATOM 690 O O . ARG A 1 88 ? 14.316 -12.899 -11.773 1.00 94.00 88 ARG A O 1
ATOM 697 N N . ALA A 1 89 ? 12.195 -13.639 -11.628 1.00 95.94 89 ALA A N 1
ATOM 698 C CA . ALA A 1 89 ? 12.250 -14.483 -12.824 1.00 95.94 89 ALA A CA 1
ATOM 699 C C . ALA A 1 89 ? 12.542 -13.664 -14.094 1.00 95.94 89 ALA A C 1
ATOM 701 O O . ALA A 1 89 ? 13.299 -14.104 -14.957 1.00 95.94 89 ALA A O 1
ATOM 702 N N . HIS A 1 90 ? 12.011 -12.442 -14.165 1.00 94.50 90 HIS A N 1
ATOM 703 C CA . HIS A 1 90 ? 12.195 -11.525 -15.290 1.00 94.50 90 HIS A CA 1
ATOM 704 C C . HIS A 1 90 ? 13.357 -10.540 -15.122 1.00 94.50 90 HIS A C 1
ATOM 706 O O . HIS A 1 90 ? 13.531 -9.661 -15.964 1.00 94.50 90 HIS A O 1
ATOM 712 N N . ARG A 1 91 ? 14.166 -10.682 -14.063 1.00 93.06 91 ARG A N 1
ATOM 713 C CA . ARG A 1 91 ? 15.285 -9.777 -13.754 1.00 93.06 91 ARG A CA 1
ATOM 714 C C . ARG A 1 91 ? 14.860 -8.306 -13.714 1.00 93.06 91 ARG A C 1
ATOM 716 O O . ARG A 1 91 ? 15.576 -7.438 -14.190 1.00 93.06 91 ARG A O 1
ATOM 723 N N . LEU A 1 92 ? 13.695 -8.025 -13.152 1.00 94.56 92 LEU A N 1
ATOM 724 C CA . LEU A 1 92 ? 13.189 -6.679 -12.922 1.00 94.56 92 LEU A CA 1
ATOM 725 C C . LEU A 1 92 ? 13.529 -6.230 -11.501 1.00 94.56 92 LEU A C 1
ATOM 727 O O . LEU A 1 92 ? 13.289 -6.953 -10.530 1.00 94.56 92 LEU A O 1
ATOM 731 N N . GLN A 1 93 ? 14.020 -5.003 -11.381 1.00 93.44 93 GLN A N 1
ATOM 732 C CA . GLN A 1 93 ? 14.238 -4.315 -10.117 1.00 93.44 93 GLN A CA 1
ATOM 733 C C . GLN A 1 93 ? 13.444 -3.010 -10.116 1.00 93.44 93 GLN A C 1
ATOM 735 O O . GLN A 1 93 ? 13.483 -2.262 -11.082 1.00 93.44 93 GLN A O 1
ATOM 740 N N . HIS A 1 94 ? 12.742 -2.711 -9.022 1.00 93.31 94 HIS A N 1
ATOM 741 C CA . HIS A 1 94 ? 11.955 -1.477 -8.909 1.00 93.31 94 HIS A CA 1
ATOM 742 C C . HIS A 1 94 ? 12.807 -0.217 -8.688 1.00 93.31 94 HIS A C 1
ATOM 744 O O . HIS A 1 94 ? 12.422 0.882 -9.076 1.00 93.31 94 HIS A O 1
ATOM 750 N N . GLY A 1 95 ? 13.922 -0.350 -7.971 1.00 88.50 95 GLY A N 1
ATOM 751 C CA . GLY A 1 95 ? 14.812 0.761 -7.623 1.00 88.50 95 GLY A CA 1
ATOM 752 C C . GLY A 1 95 ? 14.444 1.504 -6.333 1.00 88.50 95 GLY A C 1
ATOM 753 O O . GLY A 1 95 ? 15.350 1.894 -5.608 1.00 88.50 95 GLY A O 1
ATOM 754 N N . VAL A 1 96 ? 13.156 1.650 -5.990 1.00 89.94 96 VAL A N 1
ATOM 755 C CA . VAL A 1 96 ? 12.709 2.343 -4.759 1.00 89.94 96 VAL A CA 1
ATOM 756 C C . VAL A 1 96 ? 11.448 1.685 -4.192 1.00 89.94 96 VAL A C 1
ATOM 758 O O . VAL A 1 96 ? 10.329 2.135 -4.438 1.00 89.94 96 VAL A O 1
ATOM 761 N N . LEU A 1 97 ? 11.622 0.601 -3.433 1.00 91.44 97 LEU A N 1
ATOM 762 C CA . LEU A 1 97 ? 10.518 -0.057 -2.731 1.00 91.44 97 LEU A CA 1
ATOM 763 C C . LEU A 1 97 ? 10.333 0.554 -1.346 1.00 91.44 97 LEU A C 1
ATOM 765 O O . LEU A 1 97 ? 11.176 0.403 -0.467 1.00 91.44 97 LEU A O 1
ATOM 769 N N . SER A 1 98 ? 9.201 1.218 -1.158 1.00 93.25 98 SER A N 1
ATOM 770 C CA . SER A 1 98 ? 8.764 1.778 0.116 1.00 93.25 98 SER A CA 1
ATOM 771 C C . SER A 1 98 ? 7.281 1.455 0.341 1.00 93.25 98 SER A C 1
ATOM 773 O O . SER A 1 98 ? 6.569 1.132 -0.615 1.00 93.25 98 SER A O 1
ATOM 775 N N . PRO A 1 99 ? 6.759 1.602 1.572 1.00 93.88 99 PRO A N 1
ATOM 776 C CA . PRO A 1 99 ? 5.325 1.479 1.848 1.00 93.88 99 PRO A CA 1
ATOM 777 C C . PRO A 1 99 ? 4.442 2.430 1.027 1.00 93.88 99 PRO A C 1
ATOM 779 O O . PRO A 1 99 ? 3.240 2.200 0.909 1.00 93.88 99 PRO A O 1
ATOM 782 N N . SER A 1 100 ? 5.011 3.507 0.474 1.00 94.00 100 SER A N 1
ATOM 783 C CA . SER A 1 100 ? 4.310 4.423 -0.422 1.00 94.00 100 SER A CA 1
ATOM 784 C C . SER A 1 100 ? 4.368 3.988 -1.880 1.00 94.00 100 SER A C 1
ATOM 786 O O . SER A 1 100 ? 3.610 4.533 -2.654 1.00 94.00 100 SER A O 1
ATOM 788 N N . ASN A 1 101 ? 5.208 3.037 -2.289 1.00 95.81 101 ASN A N 1
ATOM 789 C CA . ASN A 1 101 ? 5.358 2.635 -3.699 1.00 95.81 101 ASN A CA 1
ATOM 790 C C . ASN A 1 101 ? 4.770 1.246 -3.980 1.00 95.81 101 ASN A C 1
ATOM 792 O O . ASN A 1 101 ? 5.030 0.637 -5.014 1.00 95.81 101 ASN A O 1
ATOM 796 N N . ILE A 1 102 ? 3.964 0.732 -3.054 1.00 96.19 102 ILE A N 1
ATOM 797 C CA . ILE A 1 102 ? 3.280 -0.551 -3.185 1.00 96.19 102 ILE A CA 1
ATOM 798 C C . ILE A 1 102 ? 1.800 -0.323 -2.881 1.00 96.19 102 ILE A C 1
ATOM 800 O O . ILE A 1 102 ? 1.446 0.382 -1.938 1.00 96.19 102 ILE A O 1
ATOM 804 N N . SER A 1 103 ? 0.921 -0.897 -3.693 1.00 96.06 103 SER A N 1
ATOM 805 C CA . SER A 1 103 ? -0.516 -0.933 -3.412 1.00 96.06 103 SER A CA 1
ATOM 806 C C . SER A 1 103 ? -0.841 -1.991 -2.350 1.00 96.06 103 SER A C 1
ATOM 808 O O . SER A 1 103 ? -0.178 -3.021 -2.281 1.00 96.06 103 SER A O 1
ATOM 810 N N . ILE A 1 104 ? -1.929 -1.822 -1.591 1.00 94.31 104 ILE A N 1
ATOM 811 C CA . ILE A 1 104 ? -2.517 -2.894 -0.761 1.00 94.31 104 ILE A CA 1
ATOM 812 C C . ILE A 1 104 ? -2.851 -4.160 -1.576 1.00 94.31 104 ILE A C 1
ATOM 814 O O . ILE A 1 104 ? -2.896 -5.261 -1.033 1.00 94.31 104 ILE A O 1
ATOM 818 N N . SER A 1 105 ? -3.017 -4.037 -2.894 1.00 93.31 105 SER A N 1
ATOM 819 C CA . SER A 1 105 ? -3.189 -5.172 -3.806 1.00 93.31 105 SER A CA 1
ATOM 820 C C . SER A 1 105 ? -1.865 -5.833 -4.228 1.00 93.31 105 SER A C 1
ATOM 822 O O . SER A 1 105 ? -1.880 -6.730 -5.064 1.00 93.31 105 SER A O 1
ATOM 824 N N . GLY A 1 106 ? -0.717 -5.413 -3.686 1.00 94.25 106 GLY A N 1
ATOM 825 C CA . GLY A 1 106 ? 0.611 -5.988 -3.951 1.00 94.25 106 GLY A CA 1
ATOM 826 C C . GLY A 1 106 ? 1.286 -5.520 -5.246 1.00 94.25 106 GLY A C 1
ATOM 827 O O . GLY A 1 106 ? 2.383 -5.972 -5.566 1.00 94.25 106 GLY A O 1
ATOM 828 N N . GLN A 1 107 ? 0.658 -4.607 -5.989 1.00 94.69 107 GLN A N 1
ATOM 829 C CA . GLN A 1 107 ? 1.209 -4.038 -7.221 1.00 94.69 107 GLN A CA 1
ATOM 830 C C . GLN A 1 107 ? 2.293 -2.998 -6.911 1.00 94.69 107 GLN A C 1
ATOM 832 O O . GLN A 1 107 ? 2.139 -2.189 -5.993 1.00 94.69 107 GLN A O 1
ATOM 837 N N . TRP A 1 108 ? 3.360 -2.992 -7.708 1.00 95.19 108 TRP A N 1
ATOM 838 C CA . TRP A 1 108 ? 4.368 -1.930 -7.702 1.00 95.19 108 TRP A CA 1
ATOM 839 C C . TRP A 1 108 ? 3.805 -0.646 -8.317 1.00 95.19 108 TRP A C 1
ATOM 841 O O . TRP A 1 108 ? 3.085 -0.690 -9.315 1.00 95.19 108 TRP A O 1
ATOM 851 N N . LEU A 1 109 ? 4.141 0.496 -7.724 1.00 94.19 109 LEU A N 1
ATOM 852 C CA . LEU A 1 109 ? 3.715 1.826 -8.148 1.00 94.19 109 LEU A CA 1
ATOM 853 C C . LEU A 1 109 ? 4.941 2.698 -8.405 1.00 94.19 109 LEU A C 1
ATOM 855 O O . LEU A 1 109 ? 6.016 2.438 -7.892 1.00 94.19 109 LEU A O 1
ATOM 859 N N . ASP A 1 110 ? 4.767 3.779 -9.159 1.00 91.50 110 ASP A N 1
ATOM 860 C CA . ASP A 1 110 ? 5.829 4.773 -9.365 1.00 91.50 110 ASP A CA 1
ATOM 861 C C . ASP A 1 110 ? 7.076 4.141 -10.015 1.00 91.50 110 ASP A C 1
ATOM 863 O O . ASP A 1 110 ? 8.200 4.145 -9.515 1.00 91.50 110 ASP A O 1
ATOM 867 N N . LEU A 1 111 ? 6.824 3.588 -11.205 1.00 91.31 111 LEU A N 1
ATOM 868 C CA . LEU A 1 111 ? 7.727 2.729 -11.973 1.00 91.31 111 LEU A CA 1
ATOM 869 C C . LEU A 1 111 ? 8.875 3.472 -12.680 1.00 91.31 111 LEU A C 1
ATOM 871 O O . LEU A 1 111 ? 9.570 2.879 -13.497 1.00 91.31 111 LEU A O 1
ATOM 875 N N . ALA A 1 112 ? 9.086 4.757 -12.386 1.00 89.06 112 ALA A N 1
ATOM 876 C CA . ALA A 1 112 ? 10.089 5.584 -13.063 1.00 89.06 112 ALA A CA 1
ATOM 877 C C . ALA A 1 112 ? 11.525 5.052 -12.892 1.00 89.06 112 ALA A C 1
ATOM 879 O O . ALA A 1 112 ? 12.354 5.232 -13.775 1.00 89.06 112 ALA A 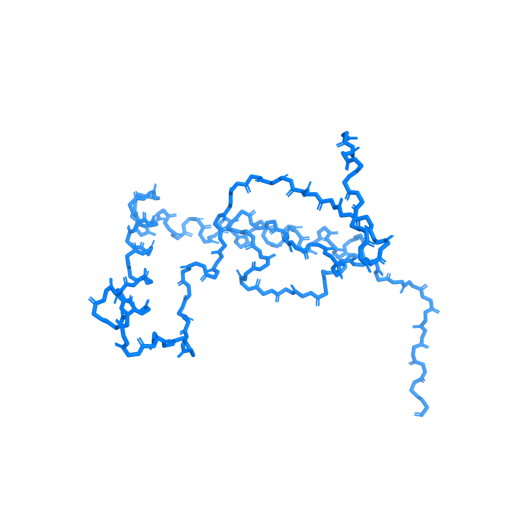O 1
ATOM 880 N N . ASN A 1 113 ? 11.798 4.368 -11.776 1.00 89.75 113 ASN A N 1
ATOM 881 C CA . ASN A 1 113 ? 13.109 3.790 -11.462 1.00 89.75 113 ASN A CA 1
ATOM 882 C C . ASN A 1 113 ? 13.193 2.281 -11.740 1.00 89.75 113 ASN A C 1
ATOM 884 O O . ASN A 1 113 ? 14.193 1.649 -11.392 1.00 89.75 113 ASN A O 1
ATOM 888 N N . VAL A 1 114 ? 12.146 1.689 -12.326 1.00 92.62 114 VAL A N 1
ATOM 889 C CA . VAL A 1 114 ? 12.140 0.260 -12.642 1.00 92.62 114 VAL A CA 1
ATOM 890 C C . VAL A 1 114 ? 13.104 0.002 -13.790 1.00 92.62 114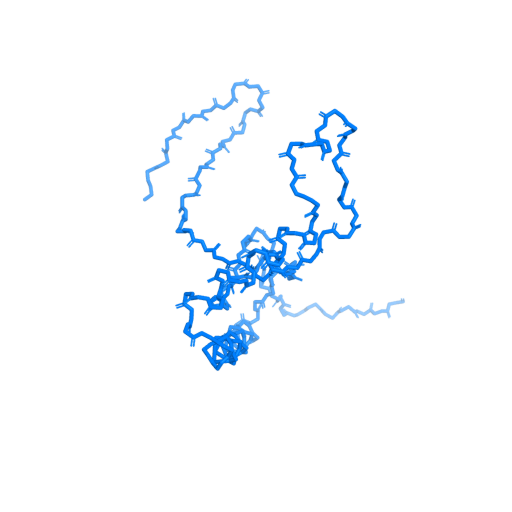 VAL A C 1
ATOM 892 O O . VAL A 1 114 ? 13.066 0.676 -14.817 1.00 92.62 114 VAL A O 1
ATOM 895 N N . SER A 1 115 ? 13.952 -1.004 -13.634 1.00 93.06 115 SER A N 1
ATOM 896 C CA . SER A 1 115 ? 14.946 -1.374 -14.631 1.00 93.06 115 SER A CA 1
ATOM 897 C C . SER A 1 115 ? 15.115 -2.885 -14.722 1.00 93.06 115 SER A C 1
ATOM 899 O O . SER A 1 115 ? 14.762 -3.644 -13.814 1.00 93.06 115 SER A O 1
ATOM 901 N N . PHE A 1 116 ? 15.662 -3.325 -15.853 1.00 93.19 116 PHE A N 1
ATOM 902 C CA . PHE A 1 116 ? 16.165 -4.681 -15.987 1.00 93.19 116 PHE A CA 1
ATOM 903 C C . PHE A 1 116 ? 17.548 -4.772 -15.347 1.00 93.19 116 PHE A C 1
ATOM 905 O O . PHE A 1 116 ? 18.426 -3.947 -15.599 1.00 93.19 116 PHE A O 1
ATOM 912 N N . VAL A 1 117 ? 17.760 -5.816 -14.558 1.00 87.12 117 VAL A N 1
ATOM 913 C CA . VAL A 1 117 ? 19.079 -6.200 -14.072 1.00 87.12 117 VAL A CA 1
ATOM 914 C C . VAL A 1 117 ? 19.842 -6.779 -15.256 1.00 87.12 117 VAL A C 1
ATOM 916 O O . VAL A 1 117 ? 19.556 -7.882 -15.733 1.00 87.12 117 VAL A O 1
ATOM 919 N N . ASN A 1 118 ? 20.795 -6.000 -15.757 1.00 77.88 118 ASN A N 1
ATOM 920 C CA . ASN A 1 118 ? 21.608 -6.388 -16.896 1.00 77.88 118 ASN A CA 1
ATOM 921 C C . ASN A 1 118 ? 22.540 -7.550 -16.509 1.00 77.88 118 ASN A C 1
ATOM 923 O O . ASN A 1 118 ? 23.120 -7.551 -15.423 1.00 77.88 118 ASN A O 1
ATOM 927 N N . SER A 1 119 ? 22.704 -8.545 -17.382 1.00 69.06 119 SER A N 1
ATOM 928 C CA . SER A 1 119 ? 23.679 -9.627 -17.174 1.00 69.06 119 SER A CA 1
ATOM 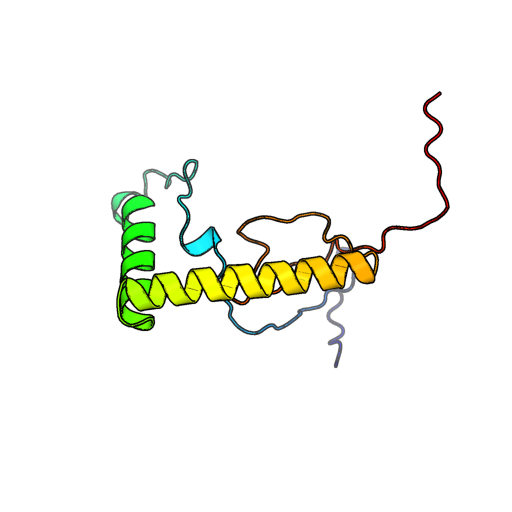929 C C . SER A 1 119 ? 24.949 -9.384 -17.975 1.00 69.06 119 SER A C 1
ATOM 931 O O . SER A 1 119 ? 24.857 -9.043 -19.149 1.00 69.06 119 SER A O 1
ATOM 933 N N . GLY A 1 120 ? 26.114 -9.629 -17.367 1.00 61.03 120 GLY A N 1
ATOM 934 C CA . GLY A 1 120 ? 27.411 -9.601 -18.058 1.00 61.03 120 GLY A CA 1
ATOM 935 C C . GLY A 1 120 ? 28.426 -8.582 -17.535 1.00 61.0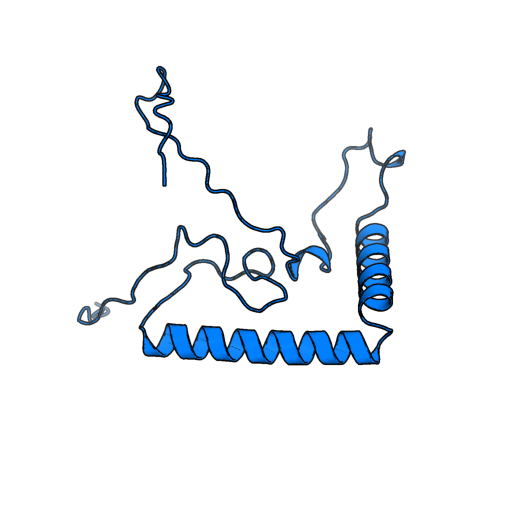3 120 GLY A C 1
ATOM 936 O O . GLY A 1 120 ? 29.527 -8.521 -18.068 1.00 61.03 120 GLY A O 1
ATOM 937 N N . ILE A 1 121 ? 28.103 -7.816 -16.489 1.00 57.62 121 ILE A N 1
ATOM 938 C CA . ILE A 1 121 ? 29.060 -6.911 -15.840 1.00 57.62 121 ILE A CA 1
ATOM 939 C C . ILE A 1 121 ? 29.486 -7.548 -14.515 1.00 57.62 121 ILE A C 1
ATOM 941 O O . ILE A 1 121 ? 28.791 -7.438 -13.507 1.00 57.62 121 ILE A O 1
ATOM 945 N N . ASN A 1 122 ? 30.617 -8.255 -14.526 1.00 55.75 122 ASN A N 1
ATOM 946 C CA . ASN A 1 122 ? 31.332 -8.546 -13.289 1.00 55.75 122 ASN A CA 1
ATOM 947 C C . ASN A 1 122 ? 31.907 -7.219 -12.794 1.00 55.75 122 ASN A C 1
ATOM 949 O O . ASN A 1 122 ? 32.783 -6.651 -13.443 1.00 55.75 122 ASN A O 1
ATOM 953 N N . PHE A 1 123 ? 31.437 -6.725 -11.653 1.00 58.94 123 PHE A N 1
ATOM 954 C CA . PHE A 1 123 ? 32.199 -5.729 -10.912 1.00 58.94 123 PHE A CA 1
ATOM 955 C C . PHE A 1 123 ? 33.431 -6.448 -10.359 1.00 58.94 123 PHE A C 1
ATOM 957 O O . PHE A 1 123 ? 33.367 -7.080 -9.308 1.00 58.94 123 PHE A O 1
ATOM 964 N N . SER A 1 124 ? 34.541 -6.427 -11.099 1.00 52.06 124 SER A N 1
ATOM 965 C CA . SER A 1 124 ? 35.836 -6.759 -10.517 1.00 52.06 124 SER A CA 1
ATOM 966 C C . SER A 1 124 ? 36.157 -5.655 -9.518 1.00 52.06 124 SER A C 1
ATOM 968 O O . SER A 1 124 ? 36.455 -4.528 -9.913 1.00 52.06 124 SER A O 1
ATOM 970 N N . SER A 1 125 ? 36.028 -5.952 -8.230 1.00 48.56 125 SER A N 1
ATOM 971 C CA . SER A 1 125 ? 36.599 -5.127 -7.173 1.00 48.56 125 SER A CA 1
ATOM 972 C C . SER A 1 125 ? 38.113 -5.093 -7.390 1.00 48.56 125 SER A C 1
ATOM 974 O O . SER A 1 125 ? 38.776 -6.115 -7.216 1.00 48.56 125 SER A O 1
ATOM 976 N N . GLY A 1 126 ? 38.615 -3.961 -7.884 1.00 42.72 126 GLY A N 1
ATOM 977 C CA . GLY A 1 126 ? 40.034 -3.611 -7.841 1.00 42.72 126 GLY A CA 1
ATOM 978 C C . GLY A 1 126 ? 40.385 -2.981 -6.505 1.00 42.72 126 GLY A C 1
ATOM 979 O O . GLY A 1 126 ? 39.468 -2.386 -5.891 1.00 42.72 126 GLY A O 1
#

Organism: NCBI:txid410659

Foldseek 3Di:
DDQDQDADPPPRDGDDDDDDDDFAFQVQLDAPVPDDDDPVCNVVDDHSVVSNVVVVVVVQVVQVHDVSVVVLVVQLVVLLVVVVVVCVVQQKDQQDDDSVQAGSNNDGHPSPRIDHDDPDDDPPDD

pLDDT: mean 86.36, std 14.29, range [36.62, 98.31]

Radius of gyration: 20.27 Å; chains: 1; bounding box: 56×43×43 Å